Protein AF-A0A2S9FPD2-F1 (afdb_monomer_lite)

Radius of gyration: 17.83 Å; chains: 1; bounding box: 34×32×55 Å

Foldseek 3Di:
DPDADPFLAGVVLCCCLPVPQCVVCPPPPPRNCVQPVVLADDDPVDDDDPCNVCVVVSVVVCVVCVRVVNRVVSQPPVDDPVSSVVSVVSSVVVCVVSCCVPVPVVVVVVPPD

Sequence (113 aa):
STWEWDMVAVSSQWKTSHNYRHHVFTNVLGEDDDLGFGVMRVTEDQPWTRAHLLQPLQNLFLALTFEWGIGLHGVDLKRSKAEKHAQAKALVGKISRQGIKDYVLWPALSLTR

Secondary structure (DSSP, 8-state):
--PPPSSSS-HHHHIIIIIIIIHHSTT-TTT-TTTT-SSS--STTSPP-GGGGGHHHHHHHHHHHHHHHHHHHTS-TTS-HHHHHHHHHHHHHHHHHHHHIIIIIHHHHHT--

Structure (mmCIF, N/CA/C/O backbone):
data_AF-A0A2S9FPD2-F1
#
_entry.id   AF-A0A2S9FPD2-F1
#
loop_
_atom_site.group_PDB
_atom_site.id
_atom_site.type_symbol
_atom_site.label_atom_id
_atom_site.label_alt_id
_atom_site.label_comp_id
_atom_site.label_asym_id
_atom_site.label_entity_id
_atom_site.label_seq_id
_atom_site.pdbx_PDB_ins_code
_atom_site.Cartn_x
_atom_site.Cartn_y
_atom_site.Cartn_z
_atom_site.occupancy
_atom_site.B_iso_or_equiv
_atom_site.auth_seq_id
_atom_site.auth_comp_id
_atom_site.auth_asym_id
_atom_site.auth_atom_id
_atom_site.pdbx_PDB_model_num
ATOM 1 N N . SER A 1 1 ? -3.123 -17.915 -13.744 1.00 62.34 1 SER A N 1
ATOM 2 C CA . SER A 1 1 ? -2.734 -16.750 -14.567 1.00 62.34 1 SER A CA 1
ATOM 3 C C . SER A 1 1 ? -1.420 -16.195 -14.044 1.00 62.34 1 SER A C 1
ATOM 5 O O . SER A 1 1 ? -1.320 -15.985 -12.839 1.00 62.34 1 SER A O 1
ATOM 7 N N . THR A 1 2 ? -0.438 -16.006 -14.928 1.00 81.25 2 THR A N 1
ATOM 8 C CA . THR A 1 2 ? 0.898 -15.432 -14.662 1.00 81.25 2 THR A CA 1
ATOM 9 C C . THR A 1 2 ? 0.943 -13.908 -14.828 1.00 81.25 2 THR A C 1
ATOM 11 O O . THR A 1 2 ? 2.010 -13.309 -14.759 1.00 81.25 2 THR A O 1
ATOM 14 N N . TRP A 1 3 ? -0.206 -13.282 -15.083 1.00 88.19 3 TRP A N 1
ATOM 15 C CA . TRP A 1 3 ? -0.315 -11.854 -15.353 1.00 88.19 3 TRP A CA 1
ATOM 16 C C . TRP A 1 3 ? -0.132 -11.016 -14.078 1.00 88.19 3 TRP A C 1
ATOM 18 O O . TRP A 1 3 ? -0.816 -11.260 -13.078 1.00 88.19 3 TRP A O 1
ATOM 28 N N . GLU A 1 4 ? 0.754 -10.019 -14.150 1.00 92.44 4 GLU A N 1
ATOM 29 C CA . GLU A 1 4 ? 0.965 -8.997 -13.119 1.00 92.44 4 GLU A CA 1
ATOM 30 C C . GLU A 1 4 ? 0.279 -7.690 -13.525 1.00 92.44 4 GLU A C 1
ATOM 32 O O . GLU A 1 4 ? 0.502 -7.167 -14.615 1.00 92.44 4 GLU A O 1
ATOM 37 N N . TRP A 1 5 ? -0.559 -7.167 -12.633 1.00 93.31 5 TRP A N 1
ATOM 38 C CA . TRP A 1 5 ? -1.270 -5.900 -12.801 1.00 93.31 5 TRP A CA 1
ATOM 39 C C . TRP A 1 5 ? -0.337 -4.713 -12.618 1.00 93.31 5 TRP A C 1
ATOM 41 O O . TRP A 1 5 ? 0.611 -4.781 -11.828 1.00 93.31 5 TRP A O 1
ATOM 51 N N . ASP A 1 6 ? -0.643 -3.630 -13.333 1.00 93.94 6 ASP A N 1
ATOM 52 C CA . ASP A 1 6 ? 0.076 -2.362 -13.251 1.00 93.94 6 ASP A CA 1
ATOM 53 C C . ASP A 1 6 ? -0.335 -1.604 -11.983 1.00 93.94 6 ASP A C 1
ATOM 55 O O . ASP A 1 6 ? -1.171 -0.710 -11.993 1.00 93.94 6 ASP A O 1
ATOM 59 N N . MET A 1 7 ? 0.183 -2.099 -10.864 1.00 94.00 7 MET A N 1
ATOM 60 C CA . MET A 1 7 ? 0.054 -1.549 -9.520 1.00 94.00 7 MET A CA 1
ATOM 61 C C . MET A 1 7 ? 1.287 -1.950 -8.706 1.00 94.00 7 MET A C 1
ATOM 63 O O . MET A 1 7 ? 1.883 -2.998 -8.990 1.00 94.00 7 MET A O 1
ATOM 67 N N . VAL A 1 8 ? 1.611 -1.209 -7.647 1.00 96.31 8 VAL A N 1
ATOM 68 C CA . VAL A 1 8 ? 2.749 -1.527 -6.759 1.00 96.31 8 VAL A CA 1
ATOM 69 C C . VAL A 1 8 ? 2.643 -2.930 -6.134 1.00 96.31 8 VAL A C 1
ATOM 71 O O . VAL A 1 8 ? 3.638 -3.653 -6.061 1.00 96.31 8 VAL A O 1
ATOM 74 N N . ALA A 1 9 ? 1.456 -3.352 -5.685 1.00 95.62 9 ALA A N 1
ATOM 75 C CA . ALA A 1 9 ? 1.297 -4.618 -4.962 1.00 95.62 9 ALA A CA 1
ATOM 76 C C . ALA A 1 9 ? 1.471 -5.854 -5.852 1.00 95.62 9 ALA A C 1
ATOM 78 O O . ALA A 1 9 ? 1.028 -5.878 -7.000 1.00 95.62 9 ALA A O 1
ATOM 79 N N . VAL A 1 10 ? 2.066 -6.923 -5.316 1.00 96.00 10 VAL A N 1
ATOM 80 C CA . VAL A 1 10 ? 2.237 -8.190 -6.047 1.00 96.00 10 VAL A CA 1
ATOM 81 C C . VAL A 1 10 ? 0.866 -8.808 -6.327 1.00 96.00 10 VAL A C 1
ATOM 83 O O . VAL A 1 10 ? 0.073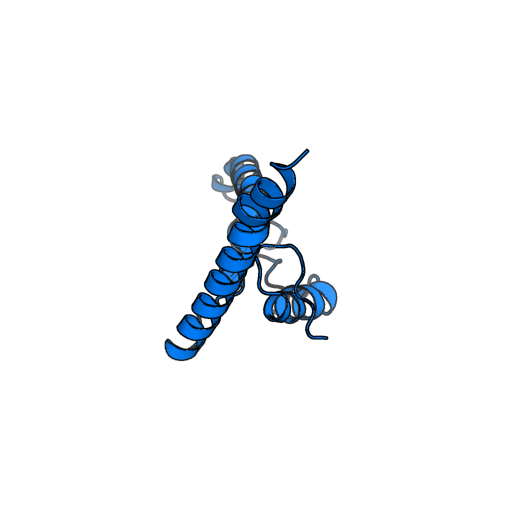 -9.014 -5.406 1.00 96.00 10 VAL A O 1
ATOM 86 N N . SER A 1 11 ? 0.568 -9.153 -7.584 1.00 95.06 11 SER A N 1
ATOM 87 C CA . SER A 1 11 ? -0.799 -9.545 -7.956 1.00 95.06 11 SER A CA 1
ATOM 88 C C . SER A 1 11 ? -1.259 -10.848 -7.305 1.00 95.06 11 SER A C 1
ATOM 90 O O . SER A 1 11 ? -2.454 -11.026 -7.082 1.00 95.06 11 SER A O 1
ATOM 92 N N . SER A 1 12 ? -0.347 -11.761 -6.957 1.00 93.31 12 SER A N 1
ATOM 93 C CA . SER A 1 12 ? -0.698 -12.957 -6.179 1.00 93.31 12 SER A CA 1
ATOM 94 C C . SER A 1 12 ? -1.148 -12.627 -4.755 1.00 93.31 12 SER A C 1
ATOM 96 O O . SER A 1 12 ? -2.056 -13.275 -4.248 1.00 93.31 12 SER A O 1
ATOM 98 N N . GLN A 1 13 ? -0.538 -11.623 -4.118 1.00 93.19 13 GLN A N 1
ATOM 99 C CA . GLN A 1 13 ? -0.934 -11.163 -2.785 1.00 93.19 13 GLN A CA 1
ATOM 100 C C . GLN A 1 13 ? -2.272 -10.431 -2.859 1.00 93.19 13 GLN A C 1
ATOM 102 O O . GLN A 1 13 ? -3.172 -10.755 -2.092 1.00 93.19 13 GLN A O 1
ATOM 107 N N . TRP A 1 14 ? -2.438 -9.547 -3.848 1.00 93.50 14 TRP A N 1
ATOM 108 C CA . TRP A 1 14 ? -3.679 -8.805 -4.072 1.00 93.50 14 TRP A CA 1
ATOM 109 C C . TRP A 1 14 ? -4.891 -9.716 -4.304 1.00 93.50 14 TRP A C 1
ATOM 111 O O . TRP A 1 14 ? -5.962 -9.477 -3.762 1.00 93.50 14 TRP A O 1
ATOM 121 N N . LYS A 1 15 ? -4.732 -10.821 -5.041 1.00 92.81 15 LYS A N 1
ATOM 122 C CA . LYS A 1 15 ? -5.815 -11.808 -5.207 1.00 92.81 15 LYS A CA 1
ATOM 123 C C . LYS A 1 15 ? -6.244 -12.436 -3.880 1.00 92.81 15 LYS A C 1
ATOM 125 O O . LYS A 1 15 ? -7.418 -12.733 -3.705 1.00 92.81 15 LYS A O 1
ATOM 130 N N . THR A 1 16 ? -5.318 -12.639 -2.949 1.00 90.19 16 THR A N 1
ATOM 131 C CA . THR A 1 16 ? -5.653 -13.196 -1.636 1.00 90.19 16 THR A CA 1
ATOM 132 C C . THR A 1 16 ? -6.237 -12.134 -0.711 1.00 90.19 16 THR A C 1
ATOM 134 O O . THR A 1 16 ? -7.262 -12.387 -0.088 1.00 90.19 16 THR A O 1
ATOM 137 N N . SER A 1 17 ? -5.617 -10.955 -0.613 1.00 89.38 17 SER A N 1
ATOM 138 C CA . SER A 1 17 ? -6.072 -9.900 0.299 1.00 89.38 17 SER A CA 1
ATOM 139 C C . SER A 1 17 ? -7.347 -9.224 -0.198 1.00 89.38 17 SER A C 1
ATOM 141 O O . SER A 1 17 ? -8.308 -9.105 0.546 1.00 89.38 17 SER A O 1
ATOM 143 N N . HIS A 1 18 ? -7.396 -8.832 -1.466 1.00 91.69 18 HIS A N 1
ATOM 144 C CA . HIS A 1 18 ? -8.527 -8.101 -2.012 1.00 91.69 18 HIS A CA 1
ATOM 145 C C . HIS A 1 18 ? -9.595 -9.041 -2.574 1.00 91.69 18 HIS A C 1
ATOM 147 O O . HIS A 1 18 ? -10.740 -9.009 -2.142 1.00 91.69 18 HIS A O 1
ATOM 153 N N . ASN A 1 19 ? -9.257 -9.925 -3.517 1.00 92.50 19 ASN A N 1
ATOM 154 C CA . ASN A 1 19 ? -10.305 -10.717 -4.177 1.00 92.50 19 ASN A CA 1
ATOM 155 C C . ASN A 1 19 ? -10.904 -11.793 -3.268 1.00 92.50 19 ASN A C 1
ATOM 157 O O . ASN A 1 19 ? -12.082 -12.098 -3.403 1.00 92.50 19 ASN A O 1
ATOM 161 N N . TYR A 1 20 ? -10.096 -12.406 -2.401 1.00 91.44 20 TYR A N 1
ATOM 162 C CA . TYR A 1 20 ? -10.590 -13.422 -1.481 1.00 91.44 20 TYR A CA 1
ATOM 163 C C . TYR A 1 20 ? -11.010 -12.801 -0.152 1.00 91.44 20 TYR A C 1
ATOM 165 O O . TYR A 1 20 ? -12.201 -12.726 0.105 1.00 91.44 20 TYR A O 1
ATOM 173 N N . ARG A 1 21 ? -10.077 -12.314 0.674 1.00 89.75 21 ARG A N 1
ATOM 174 C CA . ARG A 1 21 ? -10.432 -11.827 2.016 1.00 89.75 21 ARG A CA 1
ATOM 175 C C . ARG A 1 21 ? -11.437 -10.687 1.974 1.00 89.75 21 ARG A C 1
ATOM 177 O O . ARG A 1 21 ? -12.505 -10.821 2.552 1.00 89.75 21 ARG A O 1
ATOM 184 N N . HIS A 1 22 ? -11.133 -9.631 1.227 1.00 91.69 22 H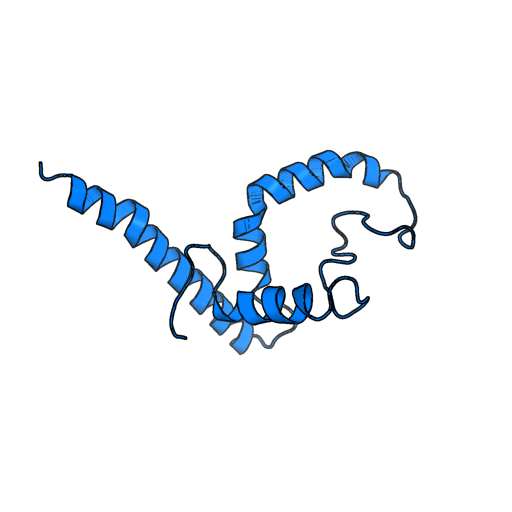IS A N 1
ATOM 185 C CA . HIS A 1 22 ? -12.023 -8.486 1.165 1.00 91.69 22 HIS A CA 1
ATOM 186 C C . HIS A 1 22 ? -13.318 -8.803 0.408 1.00 91.69 22 HIS A C 1
ATOM 188 O O . HIS A 1 22 ? -14.368 -8.739 1.014 1.00 91.69 22 HIS A O 1
ATOM 194 N N . HIS A 1 23 ? -13.313 -9.218 -0.865 1.00 94.12 23 HIS A N 1
ATOM 195 C CA . HIS A 1 23 ? -14.574 -9.397 -1.620 1.00 94.12 23 HIS A CA 1
ATOM 196 C C . HIS A 1 23 ? -15.431 -10.601 -1.194 1.00 94.12 23 HIS A C 1
ATOM 198 O O . HIS A 1 23 ? -16.649 -10.549 -1.353 1.00 94.12 23 HIS A O 1
ATOM 204 N N . VAL A 1 24 ? -14.849 -11.689 -0.672 1.00 94.75 24 VAL A N 1
ATOM 205 C CA . VAL A 1 24 ? -15.640 -12.850 -0.200 1.00 94.75 24 VAL A CA 1
ATOM 206 C C . VAL A 1 24 ? -16.145 -12.632 1.221 1.00 94.75 24 VAL A C 1
ATOM 208 O O . VAL A 1 24 ? -17.276 -13.011 1.520 1.00 94.75 24 VAL A O 1
ATOM 211 N N . PHE A 1 25 ? -15.338 -12.015 2.086 1.00 93.06 25 PHE A N 1
ATOM 212 C CA . PHE A 1 25 ? -15.682 -11.783 3.491 1.00 93.06 25 PHE A CA 1
ATOM 213 C C . PHE A 1 25 ? -15.888 -10.304 3.816 1.00 93.06 25 PHE A C 1
ATOM 215 O O . PHE A 1 25 ? -15.700 -9.905 4.960 1.00 93.06 25 PHE A O 1
ATOM 222 N N . THR A 1 26 ? -16.310 -9.498 2.836 1.00 91.00 26 THR A N 1
ATOM 223 C CA . THR A 1 26 ? -16.558 -8.057 3.009 1.00 91.00 26 THR A CA 1
ATOM 224 C C . THR A 1 26 ? -17.422 -7.827 4.242 1.00 91.00 26 THR A C 1
ATOM 226 O O . THR A 1 26 ? -18.486 -8.434 4.386 1.00 91.00 26 THR A O 1
ATOM 229 N N . ASN A 1 27 ? -16.987 -6.914 5.106 1.00 87.12 27 ASN A N 1
ATOM 230 C CA . ASN A 1 27 ? -17.672 -6.556 6.346 1.00 87.12 27 ASN A CA 1
ATOM 231 C C . ASN A 1 27 ? -17.825 -7.700 7.376 1.00 87.12 27 ASN A C 1
ATOM 233 O O . ASN A 1 27 ? -18.673 -7.615 8.268 1.00 87.12 27 ASN A O 1
ATOM 237 N N . VAL A 1 28 ? -17.021 -8.764 7.298 1.00 88.75 28 VAL A N 1
ATOM 238 C CA . VAL A 1 28 ? -16.983 -9.819 8.322 1.00 88.75 28 VAL A CA 1
ATOM 239 C C . VAL A 1 28 ? -15.863 -9.521 9.315 1.00 88.75 28 VAL A C 1
ATOM 241 O O . VAL A 1 28 ? -14.677 -9.578 8.985 1.00 88.75 28 VAL A O 1
ATOM 244 N N . LEU A 1 29 ? -16.243 -9.214 10.558 1.00 84.56 29 LEU A N 1
ATOM 245 C CA . LEU A 1 29 ? -15.300 -8.899 11.630 1.00 84.56 29 LEU A CA 1
ATOM 246 C C . LEU A 1 29 ? -14.314 -10.055 11.857 1.00 84.56 29 LEU A C 1
ATOM 248 O O . LEU A 1 29 ? -14.719 -11.189 12.104 1.00 84.56 29 LEU A O 1
ATOM 252 N N . GLY A 1 30 ? -13.019 -9.743 11.821 1.00 82.31 30 GLY A N 1
ATOM 253 C CA . GLY A 1 30 ? -11.942 -10.719 12.006 1.00 82.31 30 GLY A CA 1
ATOM 254 C C . GLY A 1 30 ? -11.496 -11.436 10.728 1.00 82.31 30 GLY A C 1
ATOM 255 O O . GLY A 1 30 ? -10.465 -12.104 10.768 1.00 82.31 30 GLY A O 1
ATOM 256 N N . GLU A 1 31 ? -12.215 -11.264 9.614 1.00 86.81 31 GLU A N 1
ATOM 257 C CA . GLU A 1 31 ? -11.834 -11.775 8.288 1.00 86.81 31 GLU A CA 1
ATOM 258 C C . GLU A 1 31 ? -11.458 -10.642 7.323 1.00 86.81 31 GLU A C 1
ATOM 260 O O . GLU A 1 31 ? -10.431 -10.721 6.643 1.00 86.81 31 GLU A O 1
ATOM 265 N N . ASP A 1 32 ? -12.270 -9.582 7.277 1.00 86.75 32 ASP A N 1
ATOM 266 C CA . ASP A 1 32 ? -11.991 -8.378 6.499 1.00 86.75 32 ASP A CA 1
ATOM 267 C C . ASP A 1 32 ? -11.162 -7.405 7.330 1.00 86.75 32 ASP A C 1
ATOM 269 O O . ASP A 1 32 ? -11.662 -6.752 8.251 1.00 86.75 32 ASP A O 1
ATOM 273 N N . ASP A 1 33 ? -9.877 -7.321 6.997 1.00 79.31 33 ASP A N 1
ATOM 274 C CA . ASP A 1 33 ? -8.941 -6.427 7.668 1.00 79.31 33 ASP A CA 1
ATOM 275 C C . ASP A 1 33 ? -9.345 -4.939 7.471 1.00 79.31 33 ASP A C 1
ATOM 277 O O . ASP A 1 33 ? -8.974 -4.104 8.300 1.00 79.31 33 ASP A O 1
ATOM 281 N N . ASP A 1 34 ? -10.173 -4.607 6.458 1.00 80.38 34 ASP A N 1
ATOM 282 C CA . ASP A 1 34 ? -10.701 -3.251 6.196 1.00 80.38 34 ASP A CA 1
ATOM 283 C C . ASP A 1 34 ? -11.583 -2.726 7.343 1.00 80.38 34 ASP A C 1
ATOM 285 O O . ASP A 1 34 ? -11.623 -1.518 7.622 1.00 80.38 34 ASP A O 1
ATOM 289 N N . LEU A 1 35 ? -12.228 -3.629 8.086 1.00 78.00 35 LEU A N 1
ATOM 290 C CA . LEU A 1 35 ? -12.947 -3.294 9.306 1.00 78.00 35 LEU A CA 1
ATOM 291 C C . LEU A 1 35 ? -11.976 -3.134 10.476 1.00 78.00 35 LEU A C 1
ATOM 293 O O . LEU A 1 35 ? -11.625 -4.074 11.184 1.00 78.00 35 LEU A O 1
ATOM 297 N N . GLY A 1 36 ? -11.610 -1.885 10.748 1.00 65.69 36 GLY A N 1
ATOM 298 C CA . GLY A 1 36 ? -10.888 -1.554 11.968 1.00 65.69 36 GLY A CA 1
ATOM 299 C C . GLY A 1 36 ? -9.377 -1.726 11.880 1.00 65.69 36 GLY A C 1
ATOM 300 O O . GLY A 1 36 ? -8.750 -2.020 12.895 1.00 65.69 36 GLY A O 1
ATOM 301 N N . PHE A 1 37 ? -8.788 -1.360 10.734 1.00 61.97 37 PHE A N 1
ATOM 302 C CA . PHE A 1 37 ? -7.351 -1.077 10.542 1.00 61.97 37 PHE A CA 1
ATOM 303 C C . PHE A 1 37 ? -6.695 -0.184 11.619 1.00 61.97 37 PHE A C 1
ATOM 305 O O . PHE A 1 37 ? -5.488 0.051 11.582 1.00 61.97 37 PHE A O 1
ATOM 312 N N . GLY A 1 38 ? -7.465 0.379 12.553 1.00 65.25 38 GLY A N 1
ATOM 313 C CA . GLY A 1 38 ? -6.989 1.194 13.669 1.00 65.25 38 GLY A CA 1
ATOM 314 C C . GLY A 1 38 ? -6.574 2.609 13.269 1.00 65.25 38 GLY A C 1
ATOM 315 O O . GLY A 1 38 ? -6.384 3.454 14.139 1.00 65.25 38 GLY A O 1
ATOM 316 N N . VAL A 1 39 ? -6.463 2.890 11.968 1.00 74.69 39 VAL A N 1
ATOM 317 C CA . VAL A 1 39 ? -6.115 4.218 11.446 1.00 74.69 39 VAL A CA 1
ATOM 318 C C . VAL A 1 39 ? -7.318 5.157 11.494 1.00 74.69 39 VAL A C 1
ATOM 320 O O . VAL A 1 39 ? -7.167 6.324 11.847 1.00 74.69 39 VAL A O 1
ATOM 323 N N . MET A 1 40 ? -8.506 4.648 11.161 1.00 87.06 40 MET A N 1
ATOM 324 C CA . MET A 1 40 ? -9.752 5.409 11.128 1.00 87.06 40 MET A CA 1
ATOM 325 C C . MET A 1 40 ? -10.876 4.638 11.812 1.00 87.06 40 MET A C 1
ATOM 327 O O . MET A 1 40 ? -10.905 3.405 11.823 1.00 87.06 40 MET A O 1
ATOM 331 N N . ARG A 1 41 ? -11.812 5.396 12.373 1.00 90.19 41 ARG A N 1
ATOM 332 C CA . ARG A 1 41 ? -13.066 4.909 12.917 1.00 90.19 41 ARG A CA 1
ATOM 333 C C . ARG A 1 41 ? -14.060 4.694 11.780 1.00 90.19 41 ARG A C 1
ATOM 335 O O . ARG A 1 41 ? -14.533 5.661 11.189 1.00 90.19 41 ARG A O 1
ATOM 342 N N . VAL A 1 42 ? -14.408 3.438 11.525 1.00 88.00 42 VAL A N 1
ATOM 343 C CA . VAL A 1 42 ? -15.270 3.032 10.396 1.00 88.00 42 VAL A CA 1
ATOM 344 C C . VAL A 1 42 ? -16.558 2.330 10.829 1.00 88.00 42 VAL A C 1
ATOM 346 O O . VAL A 1 42 ? -17.472 2.194 10.025 1.00 88.00 42 VAL A O 1
ATOM 349 N N . THR A 1 43 ? -16.664 1.936 12.101 1.00 84.50 43 THR A N 1
ATOM 350 C CA . THR A 1 43 ? -17.864 1.320 12.694 1.00 84.50 43 THR A CA 1
ATOM 351 C C . THR A 1 43 ? -18.320 2.084 13.941 1.00 84.50 43 THR A C 1
ATOM 353 O O . THR A 1 43 ? -17.548 2.833 14.554 1.00 84.50 43 THR A O 1
ATOM 356 N N . GLU A 1 44 ? -19.586 1.914 14.321 1.00 87.69 44 GLU A N 1
ATOM 357 C CA . GLU A 1 44 ? -20.134 2.452 15.563 1.00 87.69 44 GLU A CA 1
ATOM 358 C C . GLU A 1 44 ? -19.597 1.763 16.822 1.00 87.69 44 GLU A C 1
ATOM 360 O O . GLU A 1 44 ? -19.419 2.440 17.837 1.00 87.69 44 GLU A O 1
ATOM 365 N N . ASP A 1 45 ? -19.217 0.485 16.710 1.00 86.19 45 ASP A N 1
ATOM 366 C CA . ASP A 1 45 ? -18.652 -0.331 17.795 1.00 86.19 45 ASP A CA 1
ATOM 367 C C . ASP A 1 45 ? -17.318 0.212 18.328 1.00 86.19 45 ASP A C 1
ATOM 369 O O . ASP A 1 45 ? -16.894 -0.105 19.439 1.00 86.19 45 ASP A O 1
ATOM 373 N N . GLN A 1 46 ? -16.635 1.047 17.541 1.00 87.94 46 GLN A N 1
ATOM 374 C CA . GLN A 1 46 ? -15.420 1.739 17.953 1.00 87.94 46 GLN A CA 1
ATOM 375 C C . GLN A 1 46 ? -15.793 2.996 18.762 1.00 87.94 46 GLN A C 1
ATOM 377 O O . GLN A 1 46 ? -16.382 3.932 18.200 1.00 87.94 46 GLN A O 1
ATOM 382 N N . PRO A 1 47 ? -15.434 3.085 20.061 1.00 91.19 47 PRO A N 1
ATOM 383 C CA . PRO A 1 47 ? -15.753 4.248 20.881 1.00 91.19 47 PRO A CA 1
ATOM 384 C C . PRO A 1 47 ? -15.160 5.519 20.289 1.00 91.19 47 PRO A C 1
ATOM 386 O O . PRO A 1 47 ? -14.012 5.540 19.845 1.00 91.19 47 PRO A O 1
ATOM 389 N N . TRP A 1 48 ? -15.921 6.609 20.297 1.00 93.12 48 TRP A N 1
ATOM 390 C CA . TRP A 1 48 ? -15.401 7.878 19.813 1.00 93.12 48 TRP A CA 1
ATOM 391 C C . TRP A 1 48 ? -14.395 8.487 20.803 1.00 93.12 48 TRP A C 1
ATOM 393 O O . TRP A 1 48 ? -14.637 8.556 22.005 1.00 93.12 48 TRP A O 1
ATOM 403 N N . THR A 1 49 ? -13.278 8.993 20.281 1.00 92.81 49 THR A N 1
ATOM 404 C CA . THR A 1 49 ? -12.279 9.783 21.000 1.00 92.81 49 THR A CA 1
ATOM 405 C C . THR A 1 49 ? -11.986 11.081 20.243 1.00 92.81 49 THR A C 1
ATOM 407 O O . THR A 1 49 ? -12.207 11.178 19.035 1.00 92.81 49 THR A O 1
ATOM 410 N N . ARG A 1 50 ? -11.420 12.080 20.933 1.00 95.19 50 ARG A N 1
ATOM 411 C CA . ARG A 1 50 ? -11.048 13.372 20.323 1.00 95.19 50 ARG A CA 1
ATOM 412 C C . ARG A 1 50 ? -10.018 13.244 19.194 1.00 95.19 50 ARG A C 1
ATOM 414 O O . ARG A 1 50 ? -9.990 14.102 18.318 1.00 95.19 50 ARG A O 1
ATOM 421 N N . ALA A 1 51 ? -9.208 12.182 19.182 1.00 91.75 51 ALA A N 1
ATOM 422 C CA . ALA A 1 51 ? -8.241 11.928 18.113 1.00 91.75 51 ALA A CA 1
ATOM 423 C C . ALA A 1 51 ? -8.921 11.749 16.744 1.00 91.75 51 ALA A C 1
ATOM 425 O O . ALA A 1 51 ? -8.340 12.102 15.722 1.00 91.75 51 ALA A O 1
ATOM 426 N N . HIS A 1 52 ? -10.184 11.305 16.715 1.00 92.44 52 HIS A N 1
ATOM 427 C CA . HIS A 1 52 ? -10.942 11.136 15.475 1.00 92.44 52 HIS A CA 1
ATOM 428 C C . HIS A 1 52 ? -11.235 12.440 14.727 1.00 92.44 52 HIS A C 1
ATOM 430 O O . HIS A 1 52 ? -11.629 12.389 13.564 1.00 92.44 52 HIS A O 1
ATOM 436 N N . LEU A 1 53 ? -11.023 13.603 15.353 1.00 95.31 53 LEU A N 1
ATOM 437 C CA . LEU A 1 53 ? -11.064 14.890 14.657 1.00 95.31 53 LEU A CA 1
ATOM 438 C C . LEU A 1 53 ? -9.962 15.009 13.590 1.00 95.31 53 LEU A C 1
ATOM 440 O O . LEU A 1 53 ? -10.111 15.785 12.652 1.00 95.31 53 LEU A O 1
ATOM 444 N N . LEU A 1 54 ? -8.882 14.226 13.699 1.00 95.38 54 LEU A N 1
ATOM 445 C CA . LEU A 1 54 ? -7.790 14.186 12.723 1.00 95.38 54 LEU A CA 1
ATOM 446 C C . LEU A 1 54 ? -8.056 13.236 11.545 1.00 95.38 54 LEU A C 1
ATOM 448 O O . LEU A 1 54 ? -7.269 13.226 10.599 1.00 95.38 54 LEU A O 1
ATOM 452 N N . GLN A 1 55 ? -9.157 12.477 11.550 1.00 93.62 55 GLN A N 1
ATOM 453 C CA . GLN A 1 55 ? -9.471 11.518 10.483 1.00 93.62 55 GLN A CA 1
ATOM 454 C C . GLN A 1 55 ? -9.473 12.097 9.070 1.00 93.62 55 GLN A C 1
ATOM 456 O O . GLN A 1 55 ? -8.962 11.420 8.186 1.00 93.62 55 GLN A O 1
ATOM 461 N N . PRO A 1 56 ? -9.956 13.327 8.803 1.00 94.88 56 PRO A N 1
ATOM 462 C CA . PRO A 1 56 ? -9.848 13.898 7.462 1.00 94.88 56 PRO A CA 1
ATOM 463 C C . PRO A 1 56 ? -8.396 13.996 6.967 1.00 94.88 56 PRO A C 1
ATOM 465 O O . PRO A 1 56 ? -8.124 13.726 5.799 1.00 94.88 56 PRO A O 1
ATOM 468 N N . LEU A 1 57 ? -7.450 14.316 7.857 1.00 95.56 57 LEU A N 1
ATOM 469 C CA . LEU A 1 57 ? -6.022 14.362 7.531 1.00 95.56 57 LEU A CA 1
ATOM 470 C C . LEU A 1 57 ? -5.434 12.956 7.379 1.00 95.56 57 LEU A C 1
ATOM 472 O O . LEU A 1 57 ? -4.641 12.723 6.469 1.00 95.56 57 LEU A O 1
ATOM 476 N N . GLN A 1 58 ? -5.846 12.013 8.231 1.00 92.19 58 GLN A N 1
ATOM 477 C CA . GLN A 1 58 ? -5.460 10.604 8.101 1.00 92.19 58 GLN A CA 1
ATOM 478 C C . GLN A 1 58 ? -5.945 10.026 6.766 1.00 92.19 58 GLN A C 1
ATOM 480 O O . GLN A 1 58 ? -5.177 9.364 6.075 1.00 92.19 58 GLN A O 1
ATOM 485 N N . ASN A 1 59 ? -7.179 10.338 6.366 1.00 92.50 59 ASN A N 1
ATOM 486 C CA . ASN A 1 59 ? -7.762 9.924 5.096 1.00 92.50 59 ASN A CA 1
ATOM 487 C C . ASN A 1 59 ? -7.038 10.555 3.903 1.00 92.50 59 ASN A C 1
ATOM 489 O O . ASN A 1 59 ? -6.777 9.875 2.918 1.00 92.50 59 ASN A O 1
ATOM 493 N N . LEU A 1 60 ? -6.668 11.837 3.991 1.00 95.50 60 LEU A N 1
ATOM 494 C CA . LEU A 1 60 ? -5.864 12.486 2.956 1.00 95.50 60 LEU A CA 1
ATOM 495 C C . LEU A 1 60 ? -4.500 11.804 2.801 1.00 95.50 60 LEU A C 1
ATOM 497 O O . LEU A 1 60 ? -4.087 11.496 1.686 1.00 95.50 60 LEU A O 1
ATOM 501 N N . PHE A 1 61 ? -3.812 11.534 3.910 1.00 94.38 61 PHE A N 1
ATOM 502 C CA . PHE A 1 61 ? -2.534 10.828 3.884 1.00 94.38 61 PHE A CA 1
ATOM 503 C C . PHE A 1 61 ? -2.679 9.413 3.311 1.00 94.38 61 PHE A C 1
ATOM 505 O O . PHE A 1 61 ? -1.881 9.006 2.464 1.00 94.38 61 PHE A O 1
ATOM 512 N N . LEU A 1 62 ? -3.722 8.686 3.722 1.00 91.38 62 LEU A N 1
ATOM 513 C CA . LEU A 1 62 ? -4.044 7.368 3.186 1.00 91.38 62 LEU A CA 1
ATOM 514 C C . LEU A 1 62 ? -4.279 7.438 1.677 1.00 91.38 62 LEU A C 1
ATOM 516 O O . LEU A 1 62 ? -3.672 6.668 0.948 1.00 91.38 62 LEU A O 1
ATOM 520 N N . ALA A 1 63 ? -5.085 8.383 1.194 1.00 93.25 63 ALA A N 1
ATOM 521 C CA . ALA A 1 63 ? -5.373 8.538 -0.230 1.00 93.25 63 ALA A CA 1
ATOM 522 C C . ALA A 1 63 ? -4.103 8.812 -1.053 1.00 93.25 63 ALA A C 1
ATOM 524 O O . ALA A 1 63 ? -3.905 8.200 -2.100 1.00 93.25 63 ALA A O 1
ATOM 525 N N . LEU A 1 64 ? -3.208 9.674 -0.559 1.00 96.50 64 LEU A N 1
ATOM 526 C CA . LEU A 1 64 ? -1.939 9.995 -1.225 1.00 96.50 64 LEU A CA 1
ATOM 527 C C . LEU A 1 64 ? -0.960 8.814 -1.270 1.00 96.50 64 LEU A C 1
ATOM 529 O O . LEU A 1 64 ? -0.100 8.759 -2.146 1.00 96.50 64 LEU A O 1
ATOM 533 N N . THR A 1 65 ? -1.064 7.887 -0.320 1.00 95.12 65 THR A N 1
ATOM 534 C CA . THR A 1 65 ? -0.119 6.772 -0.156 1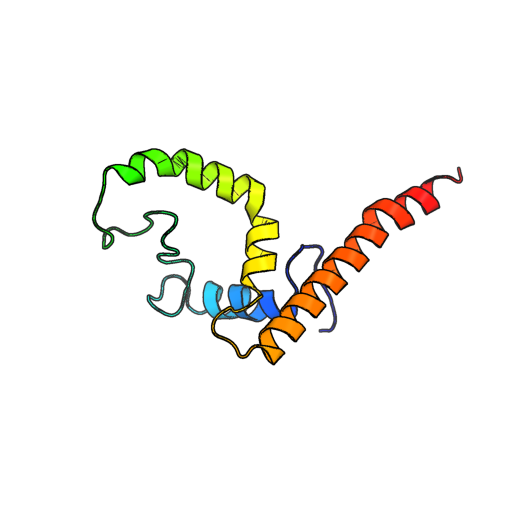.00 95.12 65 THR A CA 1
ATOM 535 C C . THR A 1 65 ? -0.738 5.405 -0.430 1.00 95.12 65 THR A C 1
ATOM 537 O O . THR A 1 65 ? -0.051 4.397 -0.285 1.00 95.12 65 THR A O 1
ATOM 540 N N . PHE A 1 66 ? -2.004 5.354 -0.858 1.00 91.94 66 PHE A N 1
ATOM 541 C CA . PHE A 1 66 ? -2.827 4.144 -0.867 1.00 91.94 66 PHE A CA 1
ATOM 542 C C . PHE A 1 66 ? -2.160 2.991 -1.613 1.00 91.94 66 PHE A C 1
ATOM 544 O O . PHE A 1 66 ? -1.953 1.921 -1.050 1.00 91.94 66 PHE A O 1
ATOM 551 N N . GLU A 1 67 ? -1.746 3.227 -2.855 1.00 94.38 67 GLU A N 1
ATOM 552 C CA . GLU A 1 67 ? -1.137 2.197 -3.697 1.00 94.38 67 GLU A CA 1
ATOM 553 C C . GLU A 1 67 ? 0.121 1.580 -3.057 1.00 94.38 67 GLU A C 1
ATOM 555 O O . GLU A 1 67 ? 0.289 0.357 -3.016 1.00 94.38 67 GLU A O 1
ATOM 560 N N . TRP A 1 68 ? 0.983 2.428 -2.496 1.00 95.56 68 TRP A N 1
ATOM 561 C CA . TRP A 1 68 ? 2.202 2.008 -1.809 1.00 95.56 68 TRP A CA 1
ATOM 562 C C . TRP A 1 68 ? 1.898 1.293 -0.495 1.00 95.56 68 TRP A C 1
ATOM 564 O O . TRP A 1 68 ? 2.524 0.278 -0.188 1.00 95.56 68 TRP A O 1
ATOM 574 N N . GLY A 1 69 ? 0.912 1.789 0.254 1.00 92.94 69 GLY A N 1
ATOM 575 C CA . GLY A 1 69 ? 0.418 1.169 1.477 1.00 92.94 69 GLY A CA 1
ATOM 576 C C . GLY A 1 69 ? -0.076 -0.251 1.225 1.00 92.94 69 GLY A C 1
ATOM 577 O O . GLY A 1 69 ? 0.343 -1.171 1.922 1.00 92.94 69 GLY A O 1
ATOM 578 N N . ILE A 1 70 ? -0.869 -0.458 0.174 1.00 91.62 70 ILE A N 1
ATOM 579 C CA . ILE A 1 70 ? -1.341 -1.781 -0.247 1.00 91.62 70 ILE A CA 1
ATOM 580 C C . ILE A 1 70 ? -0.173 -2.694 -0.644 1.00 91.62 70 ILE A C 1
ATOM 582 O O . ILE A 1 70 ? -0.139 -3.863 -0.255 1.00 91.62 70 ILE A O 1
ATOM 586 N N . GLY A 1 71 ? 0.812 -2.170 -1.379 1.00 94.69 71 GLY A N 1
ATOM 587 C CA . GLY A 1 71 ? 2.016 -2.924 -1.730 1.00 94.69 71 GLY A CA 1
ATOM 588 C C . GLY A 1 71 ? 2.790 -3.417 -0.508 1.00 94.69 71 GLY A C 1
ATOM 589 O O . GLY A 1 71 ? 3.164 -4.588 -0.445 1.00 94.69 71 GLY A O 1
ATOM 590 N N . LEU A 1 72 ? 2.984 -2.544 0.482 1.00 93.56 72 LEU A N 1
ATOM 591 C CA . LEU A 1 72 ? 3.648 -2.878 1.743 1.00 93.56 72 LEU A CA 1
ATOM 592 C C . LEU A 1 72 ? 2.810 -3.820 2.613 1.00 93.56 72 LEU A C 1
ATOM 594 O O . LEU A 1 72 ? 3.367 -4.730 3.220 1.00 93.56 72 LEU A O 1
ATOM 598 N N . HIS A 1 73 ? 1.488 -3.644 2.642 1.00 89.56 73 HIS A N 1
ATOM 599 C CA . HIS A 1 73 ? 0.569 -4.487 3.407 1.00 89.56 73 HIS A CA 1
ATOM 600 C C . HIS A 1 73 ? 0.585 -5.951 2.937 1.00 89.56 73 HIS A C 1
ATOM 602 O O . HIS A 1 73 ? 0.385 -6.862 3.737 1.00 89.56 73 HIS A O 1
ATOM 608 N N . GLY A 1 74 ? 0.922 -6.202 1.666 1.00 89.19 74 GLY A N 1
ATOM 609 C CA . GLY A 1 74 ? 1.159 -7.552 1.144 1.00 89.19 74 GLY A CA 1
ATOM 610 C C . GLY A 1 74 ? 2.335 -8.298 1.799 1.00 89.19 74 GLY A C 1
ATOM 611 O O . GLY A 1 74 ? 2.439 -9.521 1.656 1.00 89.19 74 GLY A O 1
ATOM 612 N N . VAL A 1 75 ? 3.217 -7.599 2.526 1.00 93.50 75 VAL A N 1
ATOM 613 C CA . VAL A 1 75 ? 4.277 -8.197 3.348 1.00 93.50 75 VAL A CA 1
ATOM 614 C C . VAL A 1 75 ? 3.742 -8.445 4.763 1.00 93.50 75 VAL A C 1
ATOM 616 O O . VAL A 1 75 ? 3.742 -7.563 5.620 1.00 93.50 75 VAL A O 1
ATOM 619 N N . ASP A 1 76 ? 3.305 -9.675 5.023 1.00 87.06 76 ASP A N 1
ATOM 620 C CA . ASP A 1 76 ? 2.658 -10.061 6.279 1.00 87.06 76 ASP A CA 1
ATOM 621 C C . ASP A 1 76 ? 3.680 -10.155 7.428 1.00 87.06 76 ASP A C 1
ATOM 623 O O . ASP A 1 76 ? 4.484 -11.089 7.527 1.00 87.06 76 ASP A O 1
ATOM 627 N N . LEU A 1 77 ? 3.632 -9.178 8.339 1.00 85.19 77 LEU A N 1
ATOM 628 C CA . LEU A 1 77 ? 4.567 -9.062 9.461 1.00 85.19 77 LEU A CA 1
ATOM 629 C C . LEU A 1 77 ? 4.472 -10.219 10.469 1.00 85.19 77 LEU A C 1
ATOM 631 O O . LEU A 1 77 ? 5.460 -10.487 11.169 1.00 85.19 77 LEU A O 1
ATOM 635 N N . LYS A 1 78 ? 3.338 -10.931 10.512 1.00 86.31 78 LYS A N 1
ATOM 636 C CA . LYS A 1 78 ? 3.095 -12.068 11.416 1.00 86.31 78 LYS A CA 1
ATOM 637 C C . LYS A 1 78 ? 3.786 -13.354 10.940 1.00 86.31 78 LYS A C 1
ATOM 639 O O . LYS A 1 78 ? 3.878 -14.311 11.704 1.00 86.31 78 LYS A O 1
ATOM 644 N N . ARG A 1 79 ? 4.304 -13.382 9.707 1.00 88.81 79 ARG A N 1
ATOM 645 C CA . ARG A 1 79 ? 4.999 -14.540 9.121 1.00 88.81 79 ARG A CA 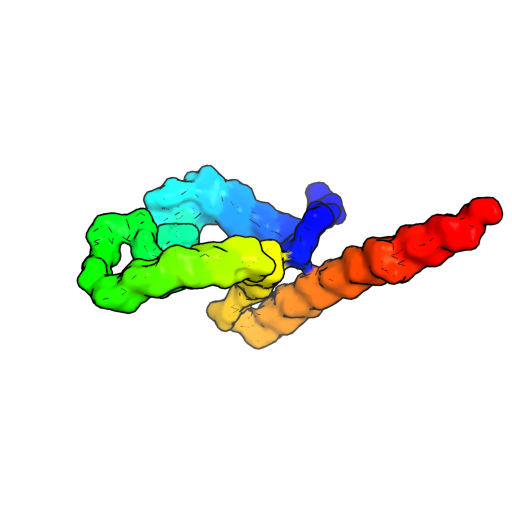1
ATOM 646 C C . ARG A 1 79 ? 6.426 -14.709 9.625 1.00 88.81 79 ARG A C 1
ATOM 648 O O . ARG A 1 79 ? 7.022 -13.811 10.234 1.00 88.81 79 ARG A O 1
ATOM 655 N N . SER A 1 80 ? 7.007 -15.870 9.323 1.00 95.50 80 SER A N 1
ATOM 656 C CA . SER A 1 80 ? 8.413 -16.151 9.608 1.00 95.50 80 SER A CA 1
ATOM 657 C C . SER A 1 80 ? 9.340 -15.155 8.899 1.00 95.50 80 SER A C 1
ATOM 659 O O . SER A 1 80 ? 8.993 -14.531 7.893 1.00 95.50 80 SER A O 1
ATOM 661 N N . LYS A 1 81 ? 10.568 -14.999 9.407 1.00 95.38 81 LYS A N 1
ATOM 662 C CA . LYS A 1 81 ? 11.569 -14.108 8.795 1.00 95.38 81 LYS A CA 1
ATOM 663 C C . LYS A 1 81 ? 11.851 -14.473 7.329 1.00 95.38 81 LYS A C 1
ATOM 665 O O . LYS A 1 81 ? 12.025 -13.575 6.509 1.00 95.38 81 LYS A O 1
ATOM 670 N N . ALA A 1 82 ? 11.875 -15.768 7.010 1.00 96.12 82 ALA A N 1
ATOM 671 C CA . ALA A 1 82 ? 12.119 -16.262 5.657 1.00 96.12 82 ALA A CA 1
ATOM 672 C C . ALA A 1 82 ? 10.974 -15.898 4.697 1.00 96.12 82 ALA A C 1
ATOM 674 O O . ALA A 1 82 ? 11.229 -15.367 3.617 1.00 96.12 82 ALA A O 1
ATOM 675 N N . GLU A 1 83 ? 9.721 -16.104 5.111 1.00 93.81 83 GLU A N 1
ATOM 676 C CA . GLU A 1 83 ? 8.543 -15.728 4.317 1.00 93.81 83 GLU A CA 1
ATOM 677 C C . GLU A 1 83 ? 8.480 -14.216 4.082 1.00 93.81 83 GLU A C 1
ATOM 679 O O . GLU A 1 83 ? 8.292 -13.780 2.947 1.00 93.81 83 GLU A O 1
ATOM 684 N N . LYS A 1 84 ? 8.725 -13.406 5.121 1.00 95.44 84 LYS A N 1
ATOM 685 C CA . LYS A 1 84 ? 8.773 -11.940 4.999 1.00 95.44 84 LYS A CA 1
ATOM 686 C C . LYS A 1 84 ? 9.835 -11.484 4.011 1.00 95.44 84 LYS A C 1
ATOM 688 O O . LYS A 1 84 ? 9.576 -10.618 3.182 1.00 95.44 84 LYS A O 1
ATOM 693 N N . HIS A 1 85 ? 11.021 -12.089 4.067 1.00 96.31 85 HIS A N 1
ATOM 694 C CA . HIS A 1 85 ? 12.086 -11.787 3.119 1.00 96.31 85 HIS A CA 1
ATOM 695 C C . HIS A 1 85 ? 11.689 -12.145 1.680 1.00 96.31 85 HIS A C 1
ATOM 697 O O . HIS A 1 85 ? 11.929 -11.357 0.768 1.00 96.31 85 HIS A O 1
ATOM 703 N N . ALA A 1 86 ? 11.044 -13.295 1.468 1.00 96.44 86 ALA A N 1
ATOM 704 C CA . ALA A 1 86 ? 10.563 -13.698 0.150 1.00 96.44 86 ALA A CA 1
ATOM 705 C C . ALA A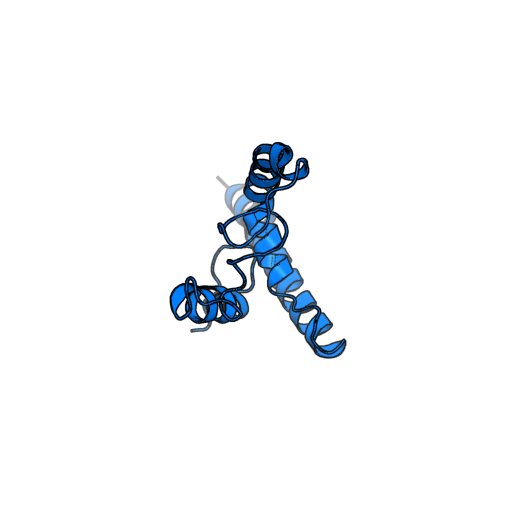 1 86 ? 9.489 -12.740 -0.396 1.00 96.44 86 ALA A C 1
ATOM 707 O O . ALA A 1 86 ? 9.571 -12.326 -1.553 1.00 96.44 86 ALA A O 1
ATOM 708 N N . GLN A 1 87 ? 8.526 -12.336 0.437 1.00 96.44 87 GLN A N 1
ATOM 709 C CA . GLN A 1 87 ? 7.485 -11.369 0.073 1.00 96.44 87 GLN A CA 1
ATOM 710 C C . GLN A 1 87 ? 8.077 -9.992 -0.249 1.00 96.44 87 GLN A C 1
ATOM 712 O O . GLN A 1 87 ? 7.766 -9.421 -1.293 1.00 96.44 87 GLN A O 1
ATOM 717 N N . ALA A 1 88 ? 8.990 -9.490 0.587 1.00 97.06 88 ALA A N 1
ATOM 718 C CA . ALA A 1 88 ? 9.681 -8.226 0.344 1.00 97.06 88 ALA A CA 1
ATOM 719 C C . ALA A 1 88 ? 10.513 -8.269 -0.948 1.00 97.06 88 ALA A C 1
ATOM 721 O O . ALA A 1 88 ? 10.476 -7.334 -1.744 1.00 97.06 88 ALA A O 1
ATOM 722 N N . LYS A 1 89 ? 11.219 -9.377 -1.206 1.00 97.75 89 LYS A N 1
ATOM 723 C CA . LYS A 1 89 ? 11.974 -9.577 -2.450 1.00 97.75 89 LYS A CA 1
ATOM 724 C C . LYS A 1 89 ? 11.059 -9.574 -3.676 1.00 97.75 89 LYS A C 1
ATOM 726 O O . LYS A 1 89 ? 11.427 -8.995 -4.697 1.00 97.75 89 LYS A O 1
ATOM 731 N N . ALA A 1 90 ? 9.883 -10.196 -3.588 1.00 96.56 90 ALA A N 1
ATOM 732 C CA . ALA A 1 90 ? 8.898 -10.183 -4.667 1.00 96.56 90 ALA A CA 1
ATOM 733 C C . ALA A 1 90 ? 8.377 -8.763 -4.943 1.00 96.56 90 ALA A C 1
ATOM 735 O O . ALA A 1 90 ? 8.363 -8.341 -6.100 1.00 96.56 90 ALA A O 1
ATOM 736 N N . LEU A 1 91 ? 8.032 -8.015 -3.890 1.00 97.31 91 LEU A N 1
ATOM 737 C CA . LEU A 1 91 ? 7.581 -6.626 -3.983 1.00 97.31 91 LEU A CA 1
ATOM 738 C C . LEU A 1 91 ? 8.646 -5.727 -4.623 1.00 97.31 91 LEU A C 1
ATOM 740 O O . LEU A 1 91 ? 8.379 -5.080 -5.633 1.00 97.31 91 LEU A O 1
ATOM 744 N N . VAL A 1 92 ? 9.876 -5.745 -4.098 1.00 98.06 92 VAL A N 1
ATOM 745 C CA . VAL A 1 92 ? 10.994 -4.954 -4.643 1.00 98.06 92 VAL A CA 1
ATOM 746 C C . VAL A 1 92 ? 11.261 -5.332 -6.097 1.00 98.06 92 VAL A C 1
ATOM 748 O O . VAL A 1 92 ? 11.370 -4.455 -6.948 1.00 98.06 92 VAL A O 1
ATOM 751 N N . GLY A 1 93 ? 11.294 -6.628 -6.417 1.00 97.25 93 GLY A N 1
ATOM 752 C CA . GLY A 1 93 ? 11.497 -7.093 -7.788 1.00 97.25 93 GLY A CA 1
ATOM 753 C C . GLY A 1 93 ? 10.406 -6.624 -8.755 1.00 97.25 93 GLY A C 1
ATOM 754 O O . GLY A 1 93 ? 10.703 -6.355 -9.919 1.00 97.25 93 GLY A O 1
ATOM 755 N N . LYS A 1 94 ? 9.154 -6.507 -8.296 1.00 97.00 94 LYS A N 1
ATOM 756 C CA . LYS A 1 94 ? 8.055 -5.945 -9.089 1.00 97.00 94 LYS A CA 1
ATOM 757 C C . LYS A 1 94 ? 8.234 -4.443 -9.308 1.00 97.00 94 LYS A C 1
ATOM 759 O O . LYS A 1 94 ? 8.250 -4.023 -10.464 1.00 97.00 94 LYS A O 1
ATOM 764 N N . ILE A 1 95 ? 8.446 -3.681 -8.233 1.00 97.50 95 ILE A N 1
ATOM 765 C CA . ILE A 1 95 ? 8.666 -2.226 -8.276 1.00 97.50 95 ILE A CA 1
ATOM 766 C C . ILE A 1 95 ? 9.825 -1.889 -9.213 1.00 97.50 95 ILE A C 1
ATOM 768 O O . ILE A 1 95 ? 9.686 -1.024 -10.070 1.00 97.50 95 ILE A O 1
ATOM 772 N N . SER A 1 96 ? 10.952 -2.601 -9.117 1.00 97.44 96 SER A N 1
ATOM 773 C CA . SER A 1 96 ? 12.100 -2.366 -9.998 1.00 97.44 96 SER A CA 1
ATOM 774 C C . SER A 1 96 ? 11.764 -2.617 -11.466 1.00 97.44 96 SER A C 1
ATOM 776 O O . SER A 1 96 ? 12.137 -1.819 -12.319 1.00 97.44 96 SER A O 1
ATOM 778 N N . ARG A 1 97 ? 11.043 -3.700 -11.786 1.00 96.44 97 ARG A N 1
ATOM 779 C CA . ARG A 1 97 ? 10.662 -4.012 -13.173 1.00 96.44 97 ARG A CA 1
ATOM 780 C C . ARG A 1 97 ? 9.730 -2.959 -13.758 1.00 96.44 97 ARG A C 1
ATOM 782 O O . ARG A 1 97 ? 9.955 -2.537 -14.886 1.00 96.44 97 ARG A O 1
ATOM 789 N N . GLN A 1 98 ? 8.702 -2.561 -13.008 1.00 96.44 98 GLN A N 1
ATOM 790 C CA . GLN A 1 98 ? 7.768 -1.519 -13.438 1.00 96.44 98 GLN A CA 1
ATOM 791 C C . GLN A 1 98 ? 8.479 -0.171 -13.551 1.00 96.44 98 GLN A C 1
ATOM 793 O O . GLN A 1 98 ? 8.418 0.454 -14.599 1.00 96.44 98 GLN A O 1
ATOM 798 N N . GLY A 1 99 ? 9.279 0.212 -12.555 1.00 96.62 99 GLY A N 1
ATOM 799 C CA . GLY A 1 99 ? 10.051 1.452 -12.592 1.00 96.62 99 GLY A CA 1
ATOM 800 C C . GLY A 1 99 ? 11.005 1.531 -13.788 1.00 96.62 99 GLY A C 1
ATOM 801 O O . GLY A 1 99 ? 11.039 2.539 -14.484 1.00 96.62 99 GLY A O 1
ATOM 802 N N . ILE A 1 100 ? 11.734 0.452 -14.088 1.00 97.69 100 ILE A N 1
ATOM 803 C CA . ILE A 1 100 ? 12.592 0.386 -15.281 1.00 97.69 100 ILE A CA 1
ATOM 804 C C . ILE A 1 100 ? 11.750 0.484 -16.558 1.00 97.69 100 ILE A C 1
ATOM 806 O O . ILE A 1 100 ? 12.099 1.240 -17.461 1.00 97.69 100 ILE A O 1
ATOM 810 N N . LYS A 1 101 ? 10.639 -0.255 -16.640 1.00 96.00 101 LYS A N 1
ATOM 811 C CA . LYS A 1 101 ? 9.716 -0.218 -17.783 1.00 96.00 101 LYS A CA 1
ATOM 812 C C . LYS A 1 101 ? 9.229 1.214 -18.048 1.00 96.00 101 LYS A C 1
ATOM 814 O O . LYS A 1 101 ? 9.388 1.704 -19.163 1.00 96.00 101 LYS A O 1
ATOM 819 N N . ASP A 1 102 ? 8.725 1.890 -17.022 1.00 96.06 102 ASP A N 1
ATOM 820 C CA . ASP A 1 102 ? 8.013 3.162 -17.158 1.00 96.06 102 ASP A CA 1
ATOM 821 C C . ASP A 1 102 ? 8.925 4.385 -17.239 1.00 96.06 102 ASP A C 1
ATOM 823 O O . ASP A 1 102 ? 8.641 5.309 -17.996 1.00 96.06 102 ASP A O 1
ATOM 827 N N . TYR A 1 103 ? 10.045 4.383 -16.515 1.00 96.50 103 TYR A N 1
ATOM 828 C CA . TYR A 1 103 ? 10.923 5.554 -16.419 1.00 96.50 103 TYR A CA 1
ATOM 829 C C . TYR A 1 103 ? 12.227 5.425 -17.205 1.00 96.50 103 TYR A C 1
ATOM 831 O O . TYR A 1 103 ? 12.945 6.412 -17.346 1.00 96.50 103 TYR A O 1
ATOM 839 N N . VAL A 1 104 ? 12.546 4.238 -17.729 1.00 96.44 104 VAL A N 1
ATOM 840 C CA . VAL A 1 104 ? 13.769 4.021 -18.517 1.00 96.44 104 VAL A CA 1
ATOM 841 C C . VAL A 1 104 ? 13.437 3.501 -19.908 1.00 96.44 104 VAL A C 1
ATOM 843 O O . VAL A 1 104 ? 13.789 4.148 -20.890 1.00 96.44 104 VAL A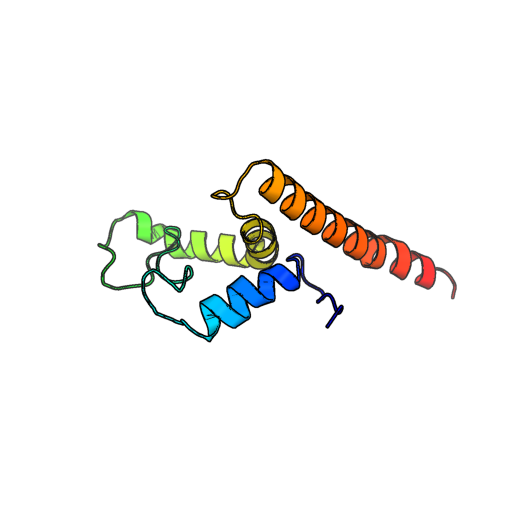 O 1
ATOM 846 N N . LEU A 1 105 ? 12.742 2.366 -20.016 1.00 96.62 105 LEU A N 1
ATOM 847 C CA . LEU A 1 105 ? 12.514 1.708 -21.304 1.00 96.62 105 LEU A CA 1
ATOM 848 C C . LEU A 1 105 ? 11.584 2.518 -22.208 1.00 96.62 105 LEU A C 1
ATOM 850 O O . LEU A 1 105 ? 11.973 2.820 -23.335 1.00 96.62 105 LEU A O 1
ATOM 854 N N . TRP A 1 106 ? 10.390 2.903 -21.738 1.00 95.19 106 TRP A N 1
ATOM 855 C CA . TRP A 1 106 ? 9.466 3.684 -22.568 1.00 95.19 106 TRP A CA 1
ATOM 856 C C . TRP A 1 106 ? 10.025 5.047 -22.976 1.00 95.19 106 TRP A C 1
ATOM 858 O O . TRP A 1 106 ? 9.973 5.353 -24.171 1.00 95.19 106 TRP A O 1
ATOM 868 N N . PRO A 1 107 ? 10.631 5.834 -22.066 1.00 96.31 107 PRO A N 1
ATOM 869 C CA . PRO A 1 107 ? 11.289 7.069 -22.458 1.00 96.31 107 PRO A CA 1
ATOM 870 C C . PRO A 1 107 ? 12.391 6.827 -23.488 1.00 96.31 107 PRO A C 1
ATOM 872 O O . PRO A 1 107 ? 12.360 7.461 -24.537 1.00 96.31 107 PRO A O 1
ATOM 875 N N . ALA A 1 108 ? 13.301 5.871 -23.267 1.00 95.81 108 ALA A N 1
ATOM 876 C CA . ALA A 1 108 ? 14.406 5.606 -24.191 1.00 95.81 108 ALA A CA 1
ATOM 877 C C . ALA A 1 108 ? 13.930 5.195 -25.593 1.00 95.81 108 ALA A C 1
ATOM 879 O O . ALA A 1 108 ? 14.459 5.686 -26.589 1.00 95.81 108 ALA A O 1
ATOM 880 N N . LEU A 1 109 ? 12.902 4.346 -25.682 1.00 95.38 109 LEU A N 1
ATOM 881 C CA . LEU A 1 109 ? 12.310 3.938 -26.959 1.00 95.38 109 LEU A CA 1
ATOM 882 C C . LEU A 1 109 ? 11.612 5.097 -27.685 1.00 95.38 109 LEU A C 1
ATOM 884 O O . LEU A 1 109 ? 11.516 5.077 -28.907 1.00 95.38 109 LEU A O 1
ATOM 888 N N . SER A 1 110 ? 11.161 6.120 -26.956 1.00 92.88 110 SER A N 1
ATOM 889 C CA . SER A 1 110 ? 10.514 7.306 -27.530 1.00 92.88 110 SER A CA 1
ATOM 890 C C . SER A 1 110 ? 11.486 8.386 -28.028 1.00 92.88 110 SER A C 1
ATOM 892 O O . SER A 1 110 ? 11.053 9.333 -28.682 1.00 92.88 110 SER A O 1
ATOM 894 N N . LEU A 1 111 ? 12.791 8.256 -27.746 1.00 87.25 111 LEU A N 1
ATOM 895 C CA . LEU A 1 111 ? 13.814 9.254 -28.103 1.00 87.25 111 LEU A CA 1
ATOM 896 C C . LEU A 1 111 ? 14.210 9.244 -29.584 1.00 87.25 111 LEU A C 1
ATOM 898 O O . LEU A 1 111 ? 14.872 10.174 -30.039 1.00 87.25 111 LEU A O 1
ATOM 902 N N . THR A 1 112 ? 13.825 8.216 -30.337 1.00 72.75 112 THR A N 1
ATOM 903 C CA . THR A 1 112 ? 14.035 8.177 -31.788 1.00 72.75 112 THR A CA 1
ATOM 904 C C . THR A 1 112 ? 12.720 8.505 -32.489 1.00 72.75 112 THR A C 1
ATOM 906 O O . THR A 1 112 ? 11.820 7.675 -32.587 1.00 72.75 112 THR A O 1
ATOM 909 N N . ARG A 1 113 ? 12.605 9.760 -32.931 1.00 61.16 113 ARG A N 1
ATOM 910 C CA . ARG A 1 113 ? 11.663 10.205 -33.960 1.00 61.16 113 ARG A CA 1
ATOM 911 C C . ARG A 1 113 ? 12.438 10.546 -35.219 1.00 61.16 113 ARG A C 1
ATOM 913 O O . ARG A 1 113 ? 13.518 11.159 -35.070 1.00 61.16 113 ARG A O 1
#

pLDDT: mean 90.86, std 7.7, range [61.16, 98.06]